Protein AF-A0A5J5GE60-F1 (afdb_monomer_lite)

Foldseek 3Di:
DEFECLDPVRVLVCCCVQQVHDSVLVVVLCVVQVVHDDPVVSCVVVVGDPVPTDDPPYHYHADFDDDAPPPCVCCVVPNWDWPLVCLVDPHPVVVVCVVQQWHADLVQCWITRNHDIDRLQADPDDDPDCVDPVVVSNVVSCRNPVDRDTVGDHDRPDDD

Sequence (160 aa):
MRFDLRTVDDAKKFLIDWLEVNNRILTEYILLNSDGIDVDDFCREHKIDLNEIEIHNLTYIASHVTTSSDELESIKTYGLMDLKLVLSLPTPLKKFLAEHGIEFDIVSKTMKLGTEVFDVSYKRENFIDRDSLEEKINSVAHKLFYDSQISSFFSMEGDK

Secondary structure (DSSP, 8-state):
-EEE-SSHHHHHHHHHHHTT--HHHHHHHHHHTTT---HHHHHHHHT--TTSS--TT-EEE-------SSTTHHHHHH-S-BHHHHHHTT-HHHHHHHHTTEEEETTTTEEEETTEEEE--------S-TTSHHHHHHHHHHHHHT---BS--PPP----

pLDDT: mean 83.42, std 13.84, range [34.47, 97.38]

Structure (mmCIF, N/CA/C/O backbone):
data_AF-A0A5J5GE60-F1
#
_entry.id   AF-A0A5J5GE60-F1
#
loop_
_atom_site.group_PDB
_atom_site.id
_atom_site.type_symbol
_atom_site.label_atom_id
_atom_site.label_alt_id
_atom_site.label_comp_id
_atom_site.label_asym_id
_atom_site.label_entity_id
_atom_site.label_seq_id
_atom_site.pdbx_PDB_ins_code
_atom_site.Cartn_x
_atom_site.Cartn_y
_atom_site.Cartn_z
_atom_site.occupancy
_atom_site.B_iso_or_equiv
_atom_site.auth_seq_id
_atom_site.auth_comp_id
_atom_site.auth_asym_id
_atom_site.auth_atom_id
_atom_site.pdbx_PDB_model_num
ATOM 1 N N . MET A 1 1 ? 15.287 -12.572 -14.217 1.00 72.00 1 MET A N 1
ATOM 2 C CA . MET A 1 1 ? 16.135 -11.370 -14.101 1.00 72.00 1 MET A CA 1
ATOM 3 C C . MET A 1 1 ? 16.243 -10.988 -12.636 1.00 72.00 1 MET A C 1
ATOM 5 O O . MET A 1 1 ? 15.231 -11.039 -11.945 1.00 72.00 1 MET A 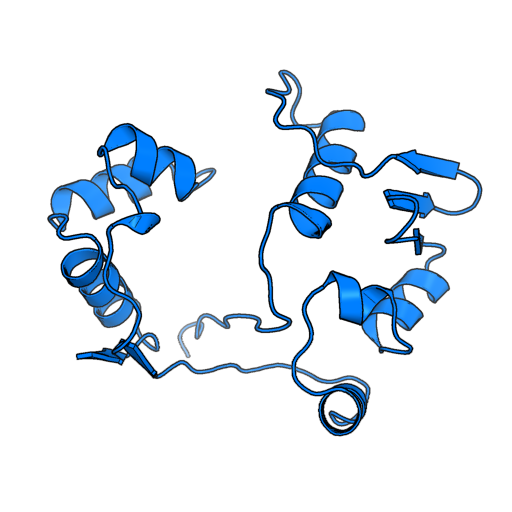O 1
ATOM 9 N N . ARG A 1 2 ? 17.460 -10.713 -12.145 1.00 79.75 2 ARG A N 1
ATOM 10 C CA . ARG A 1 2 ? 17.698 -10.377 -10.736 1.00 79.75 2 ARG A CA 1
ATOM 11 C C . ARG A 1 2 ? 17.923 -8.877 -10.596 1.00 79.75 2 ARG A C 1
ATOM 13 O O . ARG A 1 2 ? 18.845 -8.362 -11.217 1.00 79.75 2 ARG A O 1
ATOM 20 N N . PHE A 1 3 ? 17.124 -8.228 -9.765 1.00 80.69 3 PHE A N 1
ATOM 21 C CA . PHE A 1 3 ? 17.199 -6.796 -9.502 1.00 80.69 3 PHE A CA 1
ATOM 22 C C . PHE A 1 3 ? 17.472 -6.539 -8.028 1.00 80.69 3 PHE A C 1
ATOM 24 O O . PHE A 1 3 ? 16.936 -7.226 -7.163 1.00 80.69 3 PHE A O 1
ATOM 31 N N . ASP A 1 4 ? 18.329 -5.574 -7.737 1.00 81.50 4 ASP A N 1
ATOM 32 C CA . ASP A 1 4 ? 18.558 -5.097 -6.381 1.00 81.50 4 ASP A CA 1
ATOM 33 C C . ASP A 1 4 ? 17.802 -3.781 -6.225 1.00 81.50 4 ASP A C 1
ATOM 35 O O . ASP A 1 4 ? 17.971 -2.882 -7.031 1.00 81.50 4 ASP A O 1
ATOM 39 N N . LEU A 1 5 ? 16.909 -3.682 -5.251 1.00 84.75 5 LEU A N 1
ATOM 40 C CA . LEU A 1 5 ? 16.113 -2.476 -5.014 1.00 84.75 5 LEU A CA 1
ATOM 41 C C . LEU A 1 5 ? 16.582 -1.736 -3.758 1.00 84.75 5 LEU A C 1
ATOM 43 O O . LEU A 1 5 ? 15.887 -0.853 -3.266 1.00 84.75 5 LEU A O 1
ATOM 47 N N . ARG A 1 6 ? 17.734 -2.118 -3.193 1.00 81.44 6 ARG A N 1
ATOM 48 C CA . ARG A 1 6 ? 18.239 -1.547 -1.936 1.00 81.44 6 ARG A CA 1
ATOM 49 C C . ARG A 1 6 ? 18.883 -0.173 -2.110 1.00 81.44 6 ARG A C 1
ATOM 51 O O . ARG A 1 6 ? 19.051 0.520 -1.116 1.00 81.44 6 ARG A O 1
ATOM 58 N N . THR A 1 7 ? 19.233 0.225 -3.333 1.00 83.50 7 THR A N 1
ATOM 59 C CA . THR A 1 7 ? 19.779 1.555 -3.636 1.00 83.50 7 THR A CA 1
ATOM 60 C C . THR A 1 7 ? 18.888 2.289 -4.634 1.00 83.50 7 THR A C 1
ATOM 62 O O . THR A 1 7 ? 18.193 1.670 -5.442 1.00 83.50 7 THR A O 1
ATOM 65 N N . VAL A 1 8 ? 18.922 3.624 -4.602 1.00 82.19 8 VAL A N 1
ATOM 66 C CA . VAL A 1 8 ? 18.179 4.462 -5.559 1.00 82.19 8 VAL A CA 1
ATOM 67 C C . VAL A 1 8 ? 18.629 4.192 -6.997 1.00 82.19 8 VAL A C 1
ATOM 69 O O . VAL A 1 8 ? 17.793 4.140 -7.897 1.00 82.19 8 VAL A O 1
ATOM 72 N N . ASP A 1 9 ? 19.929 4.000 -7.224 1.00 86.62 9 ASP A N 1
ATOM 73 C CA . ASP A 1 9 ? 20.474 3.778 -8.565 1.00 86.62 9 ASP A CA 1
ATOM 74 C C . ASP A 1 9 ? 20.068 2.415 -9.130 1.00 86.62 9 ASP A C 1
ATOM 76 O O . ASP A 1 9 ? 19.652 2.332 -10.289 1.00 86.62 9 ASP A O 1
ATOM 80 N N . ASP A 1 10 ? 20.101 1.359 -8.313 1.00 86.75 10 ASP A N 1
ATOM 81 C CA . ASP A 1 10 ? 19.683 0.030 -8.759 1.00 86.75 10 ASP A CA 1
ATOM 82 C C . ASP A 1 10 ? 18.161 -0.044 -8.968 1.00 86.75 10 ASP A C 1
ATOM 84 O O . ASP A 1 10 ? 17.701 -0.651 -9.939 1.00 86.75 10 ASP A O 1
ATOM 88 N N . ALA A 1 11 ? 17.371 0.649 -8.137 1.00 86.06 11 ALA A N 1
ATOM 89 C CA . ALA A 1 11 ? 15.925 0.771 -8.326 1.00 86.06 11 ALA A CA 1
ATOM 90 C C . ALA A 1 11 ? 15.570 1.542 -9.611 1.00 86.06 11 ALA A C 1
ATOM 92 O O . ALA A 1 11 ? 14.691 1.125 -10.367 1.00 86.06 11 ALA A O 1
ATOM 93 N N . LYS A 1 12 ? 16.284 2.635 -9.913 1.00 87.75 12 LYS A N 1
ATOM 94 C CA . LYS A 1 12 ? 16.135 3.360 -11.186 1.00 87.75 12 LYS A CA 1
ATOM 95 C C . LYS A 1 12 ? 16.511 2.486 -12.373 1.00 87.75 12 LYS A C 1
ATOM 97 O O . LYS A 1 12 ? 15.782 2.458 -13.362 1.00 87.75 12 LYS A O 1
ATOM 102 N N . LYS A 1 13 ? 17.630 1.763 -12.275 1.00 88.12 13 LYS A N 1
ATOM 103 C CA . LYS A 1 13 ? 18.074 0.832 -13.314 1.00 88.12 13 LYS A CA 1
ATOM 104 C C . LYS A 1 13 ? 17.026 -0.251 -13.562 1.00 88.12 13 LYS A C 1
ATOM 106 O O . LYS A 1 13 ? 16.732 -0.541 -14.715 1.00 88.12 13 LYS A O 1
ATOM 111 N N . PHE A 1 14 ? 16.435 -0.797 -12.501 1.00 87.81 14 PHE A N 1
ATOM 112 C CA . PHE A 1 14 ? 15.320 -1.730 -12.612 1.00 87.81 14 PHE A CA 1
ATOM 113 C C . PHE A 1 14 ? 14.159 -1.134 -13.413 1.00 87.81 14 PHE A C 1
ATOM 115 O O . PHE A 1 14 ? 13.741 -1.759 -14.377 1.00 87.81 14 PHE A O 1
ATOM 122 N N . LEU A 1 15 ? 13.673 0.064 -13.071 1.00 87.94 15 LEU A N 1
ATOM 123 C CA . LEU A 1 15 ? 12.547 0.685 -13.783 1.00 87.94 15 LEU A CA 1
ATOM 124 C C . LEU A 1 15 ? 12.864 0.965 -15.258 1.00 87.94 15 LEU A C 1
ATOM 126 O O . LEU A 1 15 ? 12.025 0.718 -16.117 1.00 87.94 15 LEU A O 1
ATOM 130 N N . ILE A 1 16 ? 14.077 1.441 -15.552 1.00 89.62 16 ILE A N 1
ATOM 131 C CA . ILE A 1 16 ? 14.569 1.667 -16.921 1.00 89.62 16 ILE A CA 1
ATOM 132 C C . ILE A 1 16 ? 14.564 0.363 -17.722 1.00 89.62 16 ILE A C 1
ATOM 134 O O . ILE A 1 16 ? 14.013 0.316 -18.819 1.00 89.62 16 ILE A O 1
ATOM 138 N N . ASP A 1 17 ? 15.155 -0.693 -17.163 1.00 87.50 17 ASP A N 1
ATOM 139 C CA . ASP A 1 17 ? 15.281 -1.984 -17.839 1.00 87.50 17 ASP A CA 1
ATOM 140 C C . ASP A 1 17 ? 13.926 -2.689 -17.975 1.00 87.50 17 ASP A C 1
ATOM 142 O O . ASP A 1 17 ? 13.671 -3.352 -18.974 1.00 87.50 17 ASP A O 1
ATOM 146 N N . TRP A 1 18 ? 13.072 -2.580 -16.957 1.00 86.31 18 TRP A N 1
ATOM 147 C CA . TRP A 1 18 ? 11.817 -3.320 -16.865 1.00 86.31 18 TRP A CA 1
ATOM 148 C C . TRP A 1 18 ? 10.679 -2.672 -17.653 1.00 86.31 18 TRP A C 1
ATOM 150 O O . TRP A 1 18 ? 9.892 -3.384 -18.266 1.00 86.31 18 TRP A O 1
ATOM 160 N N . LEU A 1 19 ? 10.607 -1.338 -17.669 1.00 88.31 19 LEU A N 1
ATOM 161 C CA . LEU A 1 19 ? 9.614 -0.591 -18.451 1.00 88.31 19 LEU A CA 1
ATOM 162 C C . LEU A 1 19 ? 10.107 -0.260 -19.869 1.00 88.31 19 LEU A C 1
ATOM 164 O O . LEU A 1 19 ? 9.383 0.373 -20.631 1.00 88.31 19 LEU A O 1
ATOM 168 N N . GLU A 1 20 ? 11.349 -0.628 -20.198 1.00 88.81 20 GLU A N 1
ATOM 169 C CA . GLU A 1 20 ? 12.019 -0.315 -21.467 1.00 88.81 20 GLU A CA 1
ATOM 170 C C . GLU A 1 20 ? 12.030 1.193 -21.803 1.00 88.81 20 GLU A C 1
ATOM 172 O O . GLU A 1 20 ? 12.019 1.614 -22.963 1.00 88.81 20 GLU A O 1
ATOM 177 N N . VAL A 1 21 ? 12.089 2.038 -20.768 1.00 90.69 21 VAL A N 1
ATOM 178 C CA . VAL A 1 21 ? 12.152 3.501 -20.894 1.00 90.69 21 VAL A CA 1
ATOM 179 C C . VAL A 1 21 ? 13.578 4.002 -20.737 1.00 90.69 21 VAL A C 1
ATOM 181 O O . VAL A 1 21 ? 14.381 3.444 -19.998 1.00 90.69 21 VAL A O 1
ATOM 184 N N . ASN A 1 22 ? 13.920 5.117 -21.382 1.00 90.50 22 ASN A N 1
ATOM 185 C CA . ASN A 1 22 ? 15.225 5.733 -21.151 1.00 90.50 22 ASN A CA 1
ATOM 186 C C . ASN A 1 22 ? 15.251 6.551 -19.843 1.00 90.50 22 ASN A C 1
ATOM 188 O O . ASN A 1 22 ? 14.237 7.083 -19.390 1.00 90.50 22 ASN A O 1
ATOM 192 N N . ASN A 1 23 ? 16.450 6.717 -19.273 1.00 91.06 23 ASN A N 1
ATOM 193 C CA . ASN A 1 23 ? 16.665 7.468 -18.029 1.00 91.06 23 ASN A CA 1
ATOM 194 C C . ASN A 1 23 ? 16.145 8.918 -18.089 1.00 91.06 23 ASN A C 1
ATOM 196 O O . ASN A 1 23 ? 15.699 9.464 -17.081 1.00 91.06 23 ASN A O 1
ATOM 200 N N . ARG A 1 24 ? 16.194 9.552 -19.269 1.00 92.25 24 ARG A N 1
ATOM 201 C CA . ARG A 1 24 ? 15.737 10.935 -19.442 1.00 92.25 24 ARG A CA 1
ATOM 202 C C . ARG A 1 24 ? 14.236 11.046 -19.185 1.00 92.25 24 ARG A C 1
ATOM 204 O O . ARG A 1 24 ? 13.847 11.914 -18.420 1.00 92.25 24 ARG A O 1
ATOM 211 N N . ILE A 1 25 ? 13.435 10.144 -19.754 1.00 91.69 25 ILE A N 1
ATOM 212 C CA . ILE A 1 25 ? 11.980 10.087 -19.549 1.00 91.69 25 ILE A CA 1
ATOM 213 C C . ILE A 1 25 ? 11.654 9.930 -18.060 1.00 91.69 25 ILE A C 1
ATOM 215 O O . ILE A 1 25 ? 10.909 10.732 -17.507 1.00 91.69 25 ILE A O 1
ATOM 219 N N . LEU A 1 26 ? 12.271 8.946 -17.397 1.00 90.81 26 LEU A N 1
ATOM 220 C CA . LEU A 1 26 ? 12.031 8.690 -15.976 1.00 90.81 26 LEU A CA 1
ATOM 221 C C . LEU A 1 26 ? 12.427 9.893 -15.103 1.00 90.81 26 LEU A C 1
ATOM 223 O O . LEU A 1 26 ? 11.675 10.304 -14.223 1.00 90.81 26 LEU A O 1
ATOM 227 N N . THR A 1 27 ? 13.600 10.479 -15.354 1.00 90.31 27 THR A N 1
ATOM 228 C CA . THR A 1 27 ? 14.103 11.616 -14.570 1.00 90.31 27 THR A CA 1
ATOM 229 C C . THR A 1 27 ? 13.277 12.882 -14.800 1.00 90.31 27 THR A C 1
ATOM 231 O O . THR A 1 27 ? 12.955 13.568 -13.834 1.00 90.31 27 THR A O 1
ATOM 234 N N . GLU A 1 28 ? 12.914 13.194 -16.048 1.00 92.38 28 GLU A N 1
ATOM 235 C CA . GLU A 1 28 ? 12.061 14.345 -16.373 1.00 92.38 28 GLU A CA 1
ATOM 236 C C . GLU A 1 28 ? 10.697 14.217 -15.696 1.00 92.38 28 GLU A C 1
ATOM 238 O O . GLU A 1 28 ? 10.249 15.169 -15.061 1.00 92.38 28 GLU A O 1
ATOM 243 N N . TYR A 1 29 ? 10.081 13.034 -15.748 1.00 91.62 29 TYR A N 1
ATOM 244 C CA . TYR A 1 29 ? 8.793 12.809 -15.105 1.00 91.62 29 TYR A CA 1
ATOM 245 C C . TYR A 1 29 ? 8.857 13.004 -13.584 1.00 91.62 29 TYR A C 1
ATOM 247 O O . TYR A 1 29 ? 8.020 13.709 -13.024 1.00 91.62 29 TYR A O 1
ATOM 255 N N . ILE A 1 30 ? 9.872 12.444 -12.916 1.00 88.38 30 ILE A N 1
ATOM 256 C CA . ILE A 1 30 ? 10.066 12.607 -11.463 1.00 88.38 30 ILE A CA 1
ATOM 257 C C . ILE A 1 30 ? 10.241 14.085 -11.089 1.00 88.38 30 ILE A C 1
ATOM 259 O O . ILE A 1 30 ? 9.681 14.538 -10.094 1.00 88.38 30 ILE A O 1
ATOM 263 N N . LEU A 1 31 ? 11.016 14.841 -11.874 1.00 88.69 31 LEU A N 1
ATOM 264 C CA . LEU A 1 31 ? 11.274 16.258 -11.604 1.00 88.69 31 LEU A CA 1
ATOM 265 C C . LEU A 1 31 ? 10.038 17.134 -11.836 1.00 88.69 31 LEU A C 1
ATOM 267 O O . LEU A 1 31 ? 9.819 18.076 -11.079 1.00 88.69 31 LEU A O 1
ATOM 271 N N . LEU A 1 32 ? 9.247 16.844 -12.871 1.00 90.56 32 LEU A N 1
ATOM 272 C CA . LEU A 1 32 ? 8.047 17.615 -13.208 1.00 90.56 32 LEU A CA 1
ATOM 273 C C . LEU A 1 32 ? 6.863 17.313 -12.280 1.00 90.56 32 LEU A C 1
ATOM 275 O O . LEU A 1 32 ? 6.001 18.171 -12.109 1.00 90.56 32 LEU A O 1
ATOM 279 N N . ASN A 1 33 ? 6.839 16.128 -11.668 1.00 87.25 33 ASN A N 1
ATOM 280 C CA . ASN A 1 33 ? 5.750 15.659 -10.809 1.00 87.25 33 ASN A CA 1
ATOM 281 C C . ASN A 1 33 ? 6.203 15.477 -9.349 1.00 87.25 33 ASN A C 1
ATOM 283 O O . ASN A 1 33 ? 5.680 14.622 -8.636 1.00 87.25 33 ASN A O 1
ATOM 287 N N . SER A 1 34 ? 7.174 16.273 -8.883 1.00 80.69 34 SER A N 1
ATOM 288 C CA . SER A 1 34 ? 7.750 16.145 -7.533 1.00 80.69 34 SER A CA 1
ATOM 289 C C . SER A 1 34 ? 6.721 16.254 -6.404 1.00 80.69 34 SER A C 1
ATOM 291 O O . SER A 1 34 ? 6.925 15.692 -5.331 1.00 80.69 34 SER A O 1
ATOM 293 N N . ASP A 1 35 ? 5.613 16.954 -6.655 1.00 77.56 35 ASP A N 1
ATOM 294 C CA . ASP A 1 35 ? 4.537 17.189 -5.687 1.00 77.56 35 ASP A CA 1
ATOM 295 C C . ASP A 1 35 ? 3.499 16.050 -5.646 1.00 77.56 35 ASP A C 1
ATOM 297 O O . ASP A 1 35 ? 2.566 16.086 -4.842 1.00 77.56 35 ASP A O 1
ATOM 301 N N . GLY A 1 36 ? 3.637 15.042 -6.511 1.00 78.44 36 GLY A N 1
ATOM 302 C CA . GLY A 1 36 ? 2.728 13.904 -6.591 1.00 78.44 36 GLY A CA 1
ATOM 303 C C . GLY A 1 36 ? 3.065 12.996 -7.767 1.00 78.44 36 GLY A C 1
ATOM 304 O O . GLY A 1 36 ? 2.553 13.194 -8.864 1.00 78.44 36 GLY A O 1
ATOM 305 N N . ILE A 1 37 ? 3.921 12.001 -7.528 1.00 82.94 37 ILE A N 1
ATOM 306 C CA . ILE A 1 37 ? 4.274 10.982 -8.523 1.00 82.94 37 ILE A CA 1
ATOM 307 C C . ILE A 1 37 ? 3.178 9.918 -8.544 1.00 82.94 37 ILE A C 1
ATOM 309 O O . ILE A 1 37 ? 2.912 9.294 -7.516 1.00 82.94 37 ILE A O 1
ATOM 313 N N . ASP A 1 38 ? 2.608 9.673 -9.721 1.00 83.56 38 ASP A N 1
ATOM 314 C CA . ASP A 1 38 ? 1.624 8.620 -9.950 1.00 83.56 38 ASP A CA 1
ATOM 315 C C . ASP A 1 38 ? 2.079 7.691 -11.087 1.00 83.56 38 ASP A C 1
ATOM 317 O O . ASP A 1 38 ? 2.482 8.125 -12.168 1.00 83.56 38 ASP A O 1
ATOM 321 N N . VAL A 1 39 ? 2.069 6.382 -10.828 1.00 83.69 39 VAL A N 1
ATOM 322 C CA . VAL A 1 39 ? 2.570 5.385 -11.788 1.00 83.69 39 VAL A CA 1
ATOM 323 C C . VAL A 1 39 ? 1.610 5.211 -12.966 1.00 83.69 39 VAL A C 1
ATOM 325 O O . VAL A 1 39 ? 2.070 4.977 -14.085 1.00 83.69 39 VAL A O 1
ATOM 328 N N . ASP A 1 40 ? 0.301 5.348 -12.757 1.00 85.00 40 ASP A N 1
ATOM 329 C CA . ASP A 1 40 ? -0.680 5.202 -13.834 1.00 85.00 40 ASP A CA 1
ATOM 330 C C . ASP A 1 40 ? -0.613 6.384 -14.798 1.00 85.00 40 ASP A C 1
ATOM 332 O O . ASP A 1 40 ? -0.735 6.209 -16.013 1.00 85.00 40 ASP A O 1
ATOM 336 N N . ASP A 1 41 ? -0.392 7.585 -14.272 1.00 89.25 41 ASP A N 1
ATOM 337 C CA . ASP A 1 41 ? -0.173 8.787 -15.065 1.00 89.25 41 ASP A CA 1
ATOM 338 C C . ASP A 1 41 ? 1.117 8.675 -15.887 1.00 89.25 41 ASP A C 1
ATOM 340 O O . ASP A 1 41 ? 1.079 8.934 -17.093 1.00 89.25 41 ASP A O 1
ATOM 344 N N . PHE A 1 42 ? 2.213 8.193 -15.286 1.00 91.25 42 PHE A N 1
ATOM 345 C CA . PHE A 1 42 ? 3.453 7.878 -16.006 1.00 91.25 42 PHE A CA 1
ATOM 346 C C . PHE A 1 42 ? 3.212 6.876 -17.142 1.00 91.25 42 PHE A C 1
ATOM 348 O O . PHE A 1 42 ? 3.600 7.110 -18.292 1.00 91.25 42 PHE A O 1
ATOM 355 N N . CYS A 1 43 ? 2.531 5.765 -16.844 1.00 91.44 43 CYS A N 1
ATOM 356 C CA . CYS A 1 43 ? 2.244 4.731 -17.834 1.00 91.44 43 CYS A CA 1
ATOM 357 C C . CYS A 1 43 ? 1.357 5.264 -18.965 1.00 91.44 43 CYS A C 1
ATOM 359 O O . CYS A 1 43 ? 1.615 4.990 -20.138 1.00 91.44 43 CYS A O 1
ATOM 361 N N . ARG A 1 44 ? 0.352 6.086 -18.644 1.00 90.50 44 ARG A N 1
ATOM 362 C CA . ARG A 1 44 ? -0.542 6.708 -19.628 1.00 90.50 44 ARG A CA 1
ATOM 363 C C . ARG A 1 44 ? 0.193 7.695 -20.534 1.00 90.50 44 ARG A C 1
ATOM 365 O O . ARG A 1 44 ? -0.031 7.675 -21.744 1.00 90.50 44 ARG A O 1
ATOM 372 N N . GLU A 1 45 ? 1.057 8.541 -19.976 1.00 91.81 45 GLU A N 1
ATOM 373 C CA . GLU A 1 45 ? 1.836 9.531 -20.733 1.00 91.81 45 GLU A CA 1
ATOM 374 C C . GLU A 1 45 ? 2.806 8.862 -21.715 1.00 91.81 45 GLU A C 1
ATOM 376 O O . GLU A 1 45 ? 2.926 9.281 -22.872 1.00 91.81 45 GLU A O 1
ATOM 381 N N . HIS A 1 46 ? 3.445 7.775 -21.282 1.00 91.00 46 HIS A N 1
ATOM 382 C CA . HIS A 1 46 ? 4.458 7.073 -22.069 1.00 91.00 46 HIS A CA 1
ATOM 383 C C . HIS A 1 46 ? 3.940 5.828 -22.798 1.00 91.00 46 HIS A C 1
ATOM 385 O O . HIS A 1 46 ? 4.723 5.151 -23.461 1.00 91.00 46 HIS A O 1
ATOM 391 N N . LYS A 1 47 ? 2.622 5.579 -22.760 1.00 91.75 47 LYS A N 1
ATOM 392 C CA . LYS A 1 47 ? 1.939 4.453 -23.426 1.00 91.75 47 LYS A CA 1
ATOM 393 C C . LYS A 1 47 ? 2.508 3.087 -23.031 1.00 91.75 47 LYS A C 1
ATOM 395 O O . LYS A 1 47 ? 2.702 2.221 -23.879 1.00 91.75 47 LYS A O 1
ATOM 400 N N . ILE A 1 48 ? 2.778 2.925 -21.744 1.00 91.38 48 ILE A N 1
ATOM 401 C CA . ILE A 1 48 ? 3.244 1.679 -21.144 1.00 91.38 48 ILE A CA 1
ATOM 402 C C . ILE A 1 48 ? 2.011 0.883 -20.712 1.00 91.38 48 ILE A C 1
ATOM 404 O O . ILE A 1 48 ? 1.203 1.384 -19.930 1.00 91.38 48 ILE A O 1
ATOM 408 N N . ASP A 1 49 ? 1.872 -0.348 -21.200 1.00 89.69 49 ASP A N 1
ATOM 409 C CA . ASP A 1 49 ? 0.865 -1.291 -20.707 1.00 89.69 49 ASP A CA 1
ATOM 410 C C . ASP A 1 49 ? 1.531 -2.315 -19.788 1.00 89.69 49 ASP A C 1
ATOM 412 O O . ASP A 1 49 ? 2.219 -3.228 -20.241 1.00 89.69 49 ASP A O 1
ATOM 416 N N . LEU A 1 50 ? 1.315 -2.174 -18.478 1.00 85.50 50 LEU A N 1
ATOM 417 C CA . LEU A 1 50 ? 1.884 -3.075 -17.475 1.00 85.50 50 LEU A CA 1
ATOM 418 C C . LEU A 1 50 ? 1.409 -4.531 -17.633 1.00 85.50 50 LEU A C 1
ATOM 420 O O . LEU A 1 50 ? 2.079 -5.431 -17.130 1.00 85.50 50 LEU A O 1
ATOM 424 N N . ASN A 1 51 ? 0.293 -4.786 -18.329 1.00 84.75 51 ASN A N 1
ATOM 425 C CA . ASN A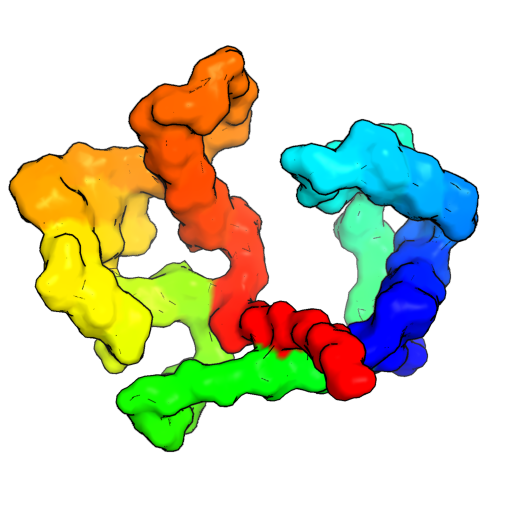 1 51 ? -0.191 -6.148 -18.585 1.00 84.75 51 ASN A CA 1
ATOM 426 C C . ASN A 1 51 ? 0.617 -6.870 -19.670 1.00 84.75 51 ASN A C 1
ATOM 428 O O . ASN A 1 51 ? 0.585 -8.099 -19.736 1.00 84.75 51 ASN A O 1
ATOM 432 N N . GLU A 1 52 ? 1.319 -6.122 -20.523 1.00 86.00 52 GLU A N 1
ATOM 433 C CA . GLU A 1 52 ? 2.173 -6.672 -21.579 1.00 86.00 52 GLU A CA 1
ATOM 434 C C . GLU A 1 52 ? 3.611 -6.918 -21.094 1.00 86.00 52 GLU A C 1
ATOM 436 O O . GLU A 1 52 ? 4.400 -7.564 -21.786 1.00 86.00 52 GLU A O 1
ATOM 441 N N . ILE A 1 53 ? 3.956 -6.440 -19.893 1.00 83.75 53 ILE A N 1
ATOM 442 C CA . ILE A 1 53 ? 5.297 -6.577 -19.324 1.00 83.75 53 ILE A CA 1
ATOM 443 C C . ILE A 1 53 ? 5.467 -7.948 -18.664 1.00 83.75 53 ILE A C 1
ATOM 445 O O . ILE A 1 53 ? 4.655 -8.397 -17.855 1.00 83.75 53 ILE A O 1
ATOM 449 N N . GLU A 1 54 ? 6.581 -8.612 -18.971 1.00 79.94 54 GLU A N 1
ATOM 450 C CA . GLU A 1 54 ? 6.891 -9.936 -18.439 1.00 79.94 54 GLU A CA 1
ATOM 451 C C . GLU A 1 54 ? 7.242 -9.893 -16.940 1.00 79.94 54 GLU A C 1
ATOM 453 O O . GLU A 1 54 ? 8.200 -9.235 -16.516 1.00 79.94 54 GLU A O 1
ATOM 458 N N . ILE A 1 55 ? 6.500 -10.664 -16.136 1.00 79.38 55 ILE A N 1
ATOM 459 C CA . ILE A 1 55 ? 6.670 -10.732 -14.674 1.00 79.38 55 ILE A CA 1
ATOM 460 C C . ILE A 1 55 ? 7.071 -12.113 -14.141 1.00 79.38 55 ILE A C 1
ATOM 462 O O . ILE A 1 55 ? 7.559 -12.206 -13.012 1.00 79.38 55 ILE A O 1
ATOM 466 N N . HIS A 1 56 ? 6.931 -13.196 -14.918 1.00 73.38 56 HIS A N 1
ATOM 467 C CA . HIS A 1 56 ? 7.015 -14.568 -14.389 1.00 73.38 56 HIS A CA 1
ATOM 468 C C . HIS A 1 56 ? 8.439 -15.019 -14.036 1.00 73.38 56 HIS A C 1
ATOM 470 O O . HIS A 1 56 ? 8.625 -16.106 -13.496 1.00 73.38 56 HIS A O 1
ATOM 476 N N . ASN A 1 57 ? 9.453 -14.188 -14.294 1.00 74.19 57 ASN A N 1
ATOM 477 C CA . ASN A 1 57 ? 10.857 -14.488 -14.005 1.00 74.19 57 ASN A CA 1
ATOM 478 C C . ASN A 1 57 ? 11.586 -13.341 -13.291 1.00 74.19 57 ASN A C 1
ATOM 480 O O . ASN A 1 57 ? 12.808 -13.199 -13.422 1.00 74.19 57 ASN A O 1
ATOM 484 N N . LEU A 1 58 ? 10.865 -12.502 -12.549 1.00 79.62 58 LEU A N 1
ATOM 485 C CA . LEU A 1 58 ? 11.461 -11.440 -11.742 1.00 79.62 58 LEU A CA 1
ATOM 486 C C . LEU A 1 58 ? 11.917 -11.980 -10.385 1.00 79.62 58 LEU A C 1
ATOM 488 O O . LEU A 1 58 ? 11.174 -12.627 -9.655 1.00 79.62 58 LEU A O 1
ATOM 492 N N . THR A 1 59 ? 13.165 -11.696 -10.027 1.00 79.62 59 THR A N 1
ATOM 493 C CA . THR A 1 59 ? 13.683 -11.891 -8.672 1.00 79.62 59 THR A CA 1
ATOM 494 C C . THR A 1 59 ? 14.220 -10.557 -8.201 1.00 79.62 59 THR A C 1
ATOM 496 O O . THR A 1 59 ? 15.187 -10.059 -8.766 1.00 79.62 59 THR A O 1
ATOM 499 N N . TYR A 1 60 ? 13.629 -9.976 -7.168 1.00 78.25 60 TYR A N 1
ATOM 500 C CA . TYR A 1 60 ? 14.139 -8.747 -6.574 1.00 78.25 60 TYR A CA 1
ATOM 501 C C . TYR A 1 60 ? 14.734 -9.019 -5.193 1.00 78.25 60 TYR A C 1
ATOM 503 O O . TYR A 1 60 ? 14.285 -9.896 -4.455 1.00 78.25 60 TYR A O 1
ATOM 511 N N . ILE A 1 61 ? 15.778 -8.269 -4.856 1.00 76.12 61 ILE A N 1
ATOM 512 C CA . ILE A 1 61 ? 16.307 -8.147 -3.504 1.00 76.12 61 ILE A CA 1
ATOM 513 C C . ILE A 1 61 ? 15.797 -6.818 -2.974 1.00 76.12 61 ILE A C 1
ATOM 515 O O . ILE A 1 61 ? 16.070 -5.775 -3.559 1.00 76.12 61 ILE A O 1
ATOM 519 N N . ALA A 1 62 ? 15.081 -6.849 -1.864 1.00 75.25 62 ALA A N 1
ATOM 520 C CA . ALA A 1 62 ? 14.663 -5.647 -1.168 1.00 75.25 62 ALA A CA 1
ATOM 521 C C . ALA A 1 62 ? 14.917 -5.826 0.327 1.00 75.25 62 ALA A C 1
ATOM 523 O O . ALA A 1 62 ? 14.862 -6.943 0.846 1.00 75.25 62 ALA A O 1
ATOM 524 N N . SER A 1 63 ? 15.189 -4.719 1.008 1.00 66.88 63 SER A N 1
ATOM 525 C CA . SER A 1 63 ? 15.213 -4.675 2.466 1.00 66.88 63 SER A CA 1
ATOM 526 C C . SER A 1 63 ? 13.863 -4.159 2.950 1.00 66.88 63 SER A C 1
ATOM 528 O O . SER A 1 63 ? 13.432 -3.083 2.546 1.00 66.88 63 SER A O 1
ATOM 530 N N . HIS A 1 64 ? 13.204 -4.919 3.823 1.00 64.75 64 HIS A N 1
ATOM 531 C CA . HIS A 1 64 ? 12.035 -4.458 4.566 1.00 64.75 64 HIS A CA 1
ATOM 532 C C . HIS A 1 64 ? 12.420 -4.402 6.040 1.00 64.75 64 HIS A C 1
ATOM 534 O O . HIS A 1 64 ? 12.613 -5.437 6.678 1.00 64.75 64 HIS A O 1
ATOM 540 N N . VAL A 1 65 ? 12.566 -3.189 6.564 1.00 63.34 65 VAL A N 1
ATOM 541 C CA . VAL A 1 65 ? 12.762 -2.956 7.993 1.00 63.34 65 VAL A CA 1
ATOM 542 C C . VAL A 1 65 ? 11.450 -2.428 8.544 1.00 63.34 65 VAL A C 1
ATOM 544 O O . VAL A 1 65 ? 10.941 -1.416 8.073 1.00 63.34 65 VAL A O 1
ATOM 547 N N . THR A 1 66 ? 10.898 -3.125 9.531 1.00 64.31 66 THR A N 1
ATOM 548 C CA . THR A 1 66 ? 9.658 -2.721 10.193 1.00 64.31 66 THR A CA 1
ATOM 549 C C . THR A 1 66 ? 9.780 -2.870 11.700 1.00 64.31 66 THR A C 1
ATOM 551 O O . THR A 1 66 ? 10.580 -3.664 12.204 1.00 64.31 66 THR A O 1
ATOM 554 N N . THR A 1 67 ? 8.989 -2.089 12.422 1.00 63.69 67 THR A N 1
ATOM 555 C CA . THR A 1 67 ? 8.818 -2.191 13.867 1.00 63.69 67 THR A CA 1
ATOM 556 C C . THR A 1 67 ? 7.486 -2.885 14.149 1.00 63.69 67 THR A C 1
ATOM 558 O O . THR A 1 67 ? 6.427 -2.419 13.741 1.00 63.69 67 THR A O 1
ATOM 561 N N . SER A 1 68 ? 7.531 -4.024 14.844 1.00 73.06 68 SER A N 1
ATOM 562 C CA . SER A 1 68 ? 6.328 -4.745 15.281 1.00 73.06 68 SER A CA 1
ATOM 563 C C . SER A 1 68 ? 6.004 -4.377 16.719 1.00 73.06 68 SER A C 1
ATOM 565 O O . SER A 1 68 ? 6.890 -4.397 17.572 1.00 73.06 68 SER A O 1
ATOM 567 N N . SER A 1 69 ? 4.734 -4.113 17.008 1.00 82.75 69 SER A N 1
ATOM 568 C CA . SER A 1 69 ? 4.235 -3.918 18.376 1.00 82.75 69 SER A CA 1
ATOM 569 C C . SER A 1 69 ? 3.725 -5.209 19.032 1.00 82.75 69 SER A C 1
ATOM 571 O O . SER A 1 69 ? 3.301 -5.184 20.183 1.00 82.75 69 SER A O 1
ATOM 573 N N . ASP A 1 70 ? 3.775 -6.336 18.31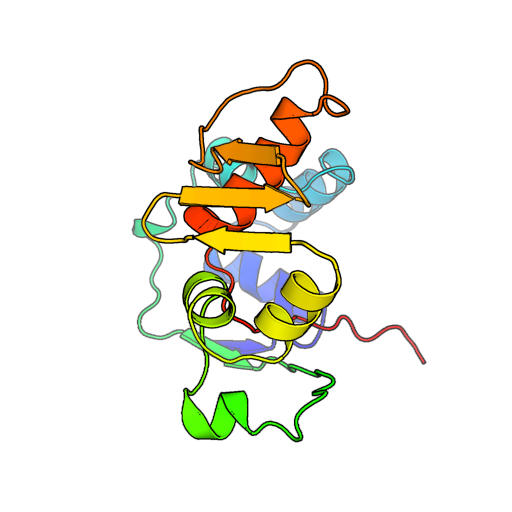7 1.00 86.69 70 ASP A N 1
ATOM 574 C CA . ASP A 1 70 ? 3.269 -7.653 18.727 1.00 86.69 70 ASP A CA 1
ATOM 575 C C . ASP A 1 70 ? 4.292 -8.786 18.540 1.00 86.69 70 ASP A C 1
ATOM 577 O O . ASP A 1 70 ? 3.908 -9.938 18.362 1.00 86.69 70 ASP A O 1
ATOM 581 N N . GLU A 1 71 ? 5.590 -8.469 18.506 1.00 87.00 71 GLU A N 1
ATOM 582 C CA . GLU A 1 71 ? 6.662 -9.470 18.350 1.00 87.00 71 GLU A CA 1
ATOM 583 C C . GLU A 1 71 ? 6.482 -10.391 17.117 1.00 87.00 71 GLU A C 1
ATOM 585 O O . GLU A 1 71 ? 6.852 -11.576 17.116 1.00 87.00 71 GLU A O 1
ATOM 590 N N . LEU A 1 72 ? 5.926 -9.818 16.041 1.00 84.06 72 LEU A N 1
ATOM 591 C CA . LEU A 1 72 ? 5.618 -10.467 14.762 1.00 84.06 72 LEU A CA 1
ATOM 592 C C . LEU A 1 72 ? 4.541 -11.562 14.854 1.00 84.06 72 LEU A C 1
ATOM 594 O O . LEU A 1 72 ? 4.431 -12.383 13.942 1.00 84.06 72 LEU A O 1
ATOM 598 N N . GLU A 1 73 ? 3.753 -11.612 15.927 1.00 88.69 73 GLU A N 1
ATOM 599 C CA . GLU A 1 73 ? 2.776 -12.684 16.144 1.00 88.69 73 GLU A CA 1
ATOM 600 C C . GLU A 1 73 ? 1.677 -12.709 15.076 1.00 88.69 73 GLU A C 1
ATOM 602 O O . GLU A 1 73 ? 1.320 -13.776 14.571 1.00 88.69 73 GLU A O 1
ATOM 607 N N . SER A 1 74 ? 1.192 -11.541 14.647 1.00 86.69 74 SER A N 1
ATOM 608 C CA . SER A 1 74 ? 0.247 -11.443 13.529 1.00 86.69 74 SER A CA 1
ATOM 609 C C . SER A 1 74 ? 0.819 -11.998 12.221 1.00 86.69 74 SER A C 1
ATOM 611 O O . SER A 1 74 ? 0.120 -12.723 11.516 1.00 86.69 74 SER A O 1
ATOM 613 N N . ILE A 1 75 ? 2.094 -11.739 11.922 1.00 84.94 75 ILE A N 1
ATOM 614 C CA . ILE A 1 75 ? 2.763 -12.271 10.724 1.00 84.94 75 ILE A CA 1
ATOM 615 C C . ILE A 1 75 ? 2.965 -13.785 10.842 1.00 84.94 75 ILE A C 1
ATOM 617 O O . ILE A 1 75 ? 2.725 -14.508 9.880 1.00 84.94 75 ILE A O 1
ATOM 621 N N . LYS A 1 76 ? 3.373 -14.293 12.011 1.00 85.38 76 LYS A N 1
ATOM 622 C CA . LYS A 1 76 ? 3.517 -15.743 12.242 1.00 85.38 76 LYS A CA 1
ATOM 623 C C . LYS A 1 76 ? 2.185 -16.479 12.094 1.00 85.38 76 LYS A C 1
ATOM 625 O O . LYS A 1 76 ? 2.160 -17.593 11.580 1.00 85.38 76 LYS A O 1
ATOM 630 N N . THR A 1 77 ? 1.096 -15.855 12.539 1.00 91.50 77 THR A N 1
ATOM 631 C CA . THR A 1 77 ? -0.243 -16.455 12.539 1.00 91.50 77 THR A CA 1
ATOM 632 C C . THR A 1 77 ? -0.903 -16.401 11.163 1.00 91.50 77 THR A C 1
ATOM 634 O O . THR A 1 77 ? -1.477 -17.392 10.719 1.00 91.50 77 THR A O 1
ATOM 637 N N . TYR A 1 78 ? -0.847 -15.248 10.491 1.00 88.31 78 TYR A N 1
ATOM 638 C CA . TYR A 1 78 ? -1.630 -14.982 9.278 1.00 88.31 78 TYR A CA 1
ATOM 639 C C . TYR A 1 78 ? -0.783 -14.866 8.004 1.00 88.31 78 TYR A C 1
ATOM 641 O O . TYR A 1 78 ? -1.333 -14.808 6.907 1.00 88.31 78 TYR A O 1
ATOM 649 N N . GLY A 1 79 ? 0.544 -14.847 8.128 1.00 84.31 79 GLY A N 1
ATOM 650 C CA . GLY A 1 79 ? 1.456 -14.566 7.025 1.00 84.31 79 GLY A CA 1
ATOM 651 C C . GLY A 1 79 ? 1.490 -13.084 6.647 1.00 84.31 79 GLY A C 1
ATOM 652 O O . GLY A 1 79 ? 1.069 -12.204 7.401 1.00 84.31 79 GLY A O 1
ATOM 653 N N . LEU A 1 80 ? 2.019 -12.804 5.454 1.00 82.88 80 LEU A N 1
ATOM 654 C CA . LEU A 1 80 ? 1.942 -11.473 4.860 1.00 82.88 80 LEU A CA 1
ATOM 655 C C . LEU A 1 80 ? 0.509 -11.206 4.400 1.00 82.88 80 LEU A C 1
ATOM 657 O O . LEU A 1 80 ? -0.089 -12.012 3.692 1.00 82.88 80 LEU A O 1
ATOM 661 N N . MET A 1 81 ? -0.018 -10.056 4.801 1.00 84.56 81 MET A N 1
ATOM 662 C CA . MET A 1 81 ? -1.395 -9.647 4.557 1.00 84.56 81 MET A CA 1
ATOM 663 C C . MET A 1 81 ? -1.421 -8.335 3.779 1.00 84.56 81 MET A C 1
ATOM 665 O O . MET A 1 81 ? -0.557 -7.477 3.977 1.00 84.56 81 MET A O 1
ATOM 669 N N . ASP A 1 82 ? -2.429 -8.159 2.931 1.00 86.06 82 ASP A N 1
ATOM 670 C CA . ASP A 1 82 ? -2.780 -6.841 2.406 1.00 86.06 82 ASP A CA 1
ATOM 671 C C . ASP A 1 82 ? -3.492 -5.996 3.478 1.00 86.06 82 ASP A C 1
ATOM 673 O O . ASP A 1 82 ? -3.889 -6.495 4.538 1.00 86.06 82 ASP A O 1
ATOM 677 N N . LEU A 1 83 ? -3.657 -4.696 3.220 1.00 88.94 83 LEU A N 1
ATOM 678 C CA . LEU A 1 83 ? -4.300 -3.791 4.178 1.00 88.94 83 LEU A CA 1
ATOM 679 C C . LEU A 1 83 ? -5.734 -4.228 4.542 1.00 88.94 83 LEU A C 1
ATOM 681 O O . LEU A 1 83 ? -6.151 -4.093 5.693 1.00 88.94 83 LEU A O 1
ATOM 685 N N . LYS A 1 84 ? -6.480 -4.808 3.596 1.00 90.88 84 LYS A N 1
ATOM 686 C CA . LYS A 1 84 ? -7.851 -5.295 3.824 1.00 90.88 84 LYS A CA 1
ATOM 687 C C . LYS A 1 84 ? -7.878 -6.429 4.845 1.00 90.88 84 LYS A C 1
ATOM 689 O O . LYS A 1 84 ? -8.687 -6.398 5.774 1.00 90.88 84 LYS A O 1
ATOM 694 N N . LEU A 1 85 ? -6.987 -7.410 4.711 1.00 91.06 85 LEU A N 1
ATOM 695 C CA . LEU A 1 85 ? -6.830 -8.498 5.674 1.00 91.06 85 LEU A CA 1
ATOM 696 C C . LEU A 1 85 ? -6.351 -7.975 7.026 1.00 91.06 85 LEU A C 1
ATOM 698 O O . LEU A 1 85 ? -6.906 -8.370 8.053 1.00 91.06 85 LEU A O 1
ATOM 702 N N . VAL A 1 86 ? -5.406 -7.030 7.035 1.00 90.56 86 VAL A N 1
ATOM 703 C CA . VAL A 1 86 ? -4.924 -6.396 8.271 1.00 90.56 86 VAL A CA 1
ATOM 704 C C . VAL A 1 86 ? -6.066 -5.740 9.046 1.00 90.56 86 VAL A C 1
ATOM 706 O O . VAL A 1 86 ? -6.159 -5.921 10.259 1.00 90.56 86 VAL A O 1
ATOM 709 N N . LEU A 1 87 ? -6.969 -5.030 8.370 1.00 92.81 87 LEU A N 1
ATOM 710 C CA . LEU A 1 87 ? -8.118 -4.370 9.003 1.00 92.81 87 LEU A CA 1
ATOM 711 C C . LEU A 1 87 ? -9.282 -5.328 9.311 1.00 92.81 87 LEU A C 1
ATOM 713 O O . LEU A 1 87 ? -10.144 -5.032 10.145 1.00 92.81 87 LEU A O 1
ATOM 717 N N . SER A 1 88 ? -9.304 -6.507 8.691 1.00 93.62 88 SER A N 1
ATOM 718 C CA . SER A 1 88 ? -10.330 -7.529 8.930 1.00 93.62 88 SER A CA 1
ATOM 719 C C . SER A 1 88 ? -9.977 -8.444 10.106 1.00 93.62 88 SER A C 1
ATOM 721 O O . SER A 1 88 ? -10.855 -8.783 10.903 1.00 93.62 88 SER A O 1
ATOM 723 N N . LEU A 1 89 ? -8.700 -8.787 10.272 1.00 93.25 89 LEU A N 1
ATOM 724 C CA . LEU A 1 89 ? -8.215 -9.736 11.277 1.00 93.25 89 LEU A CA 1
ATOM 725 C C . LEU A 1 89 ? -7.777 -9.049 12.585 1.00 93.25 89 LEU A C 1
ATOM 727 O O . LEU A 1 89 ? -7.569 -7.837 12.597 1.00 93.25 89 LEU A O 1
ATOM 731 N N . PRO A 1 90 ? -7.622 -9.789 13.703 1.00 92.44 90 PRO A N 1
ATOM 732 C CA . PRO A 1 90 ? -7.146 -9.259 14.990 1.00 92.44 90 PRO A CA 1
ATOM 733 C C . PRO A 1 90 ? -5.672 -8.795 14.992 1.00 92.44 90 PRO A C 1
ATOM 735 O O . PRO A 1 90 ? -4.854 -9.297 15.763 1.00 92.44 90 PRO A O 1
ATOM 738 N N . THR A 1 91 ? -5.319 -7.832 14.145 1.00 90.94 91 THR A N 1
ATOM 739 C CA . THR A 1 91 ? -3.962 -7.290 14.009 1.00 90.94 91 THR A CA 1
ATOM 740 C C . THR A 1 91 ? -3.722 -6.086 14.927 1.00 90.94 91 THR A C 1
ATOM 742 O O . THR A 1 91 ? -4.682 -5.457 15.389 1.00 90.94 91 THR A O 1
ATOM 745 N N . PRO A 1 92 ? -2.453 -5.716 15.185 1.00 90.62 92 PRO A N 1
ATOM 746 C CA . PRO A 1 92 ? -2.133 -4.518 15.956 1.00 90.62 92 PRO A CA 1
ATOM 747 C C . PRO A 1 92 ? -2.699 -3.232 15.349 1.00 90.62 92 PRO A C 1
ATOM 749 O O . PRO A 1 92 ? -3.230 -2.409 16.086 1.00 90.62 92 PRO A O 1
ATOM 752 N N . LEU A 1 93 ? -2.662 -3.080 14.018 1.00 90.38 93 LEU A N 1
ATOM 753 C CA . LEU A 1 93 ? -3.201 -1.891 13.350 1.00 90.38 93 LEU A CA 1
ATOM 754 C C . LEU A 1 93 ? -4.715 -1.763 13.558 1.00 90.38 93 LEU A C 1
ATOM 756 O O . LEU A 1 93 ? -5.193 -0.685 13.902 1.00 90.38 93 LEU A O 1
ATOM 760 N N . LYS A 1 94 ? -5.469 -2.863 13.412 1.00 92.75 94 LYS A N 1
ATOM 761 C CA . LYS A 1 94 ? -6.918 -2.858 13.665 1.00 92.75 94 LYS A CA 1
ATOM 762 C C . LYS A 1 94 ? -7.233 -2.439 15.101 1.00 92.75 94 LYS A C 1
ATOM 764 O O . LYS A 1 94 ? -8.128 -1.628 15.316 1.00 92.75 94 LYS A O 1
ATOM 769 N N . LYS A 1 95 ? -6.499 -2.989 16.075 1.00 93.25 95 LYS A N 1
ATOM 770 C CA . LYS A 1 95 ? -6.671 -2.657 17.498 1.00 93.25 95 LYS A CA 1
ATOM 771 C C . LYS A 1 95 ? -6.361 -1.186 17.767 1.00 93.25 95 LYS A C 1
ATOM 773 O O . LYS A 1 95 ? -7.189 -0.501 18.350 1.00 93.25 95 LYS A O 1
ATOM 778 N N . PHE A 1 96 ? -5.225 -0.702 17.267 1.00 93.69 96 PHE A N 1
ATOM 779 C CA . PHE A 1 96 ? -4.810 0.692 17.406 1.00 93.69 96 PHE A CA 1
ATOM 780 C C . PHE A 1 96 ? -5.863 1.665 16.858 1.00 93.69 96 PHE A C 1
ATOM 782 O O . PHE A 1 96 ? -6.211 2.637 17.522 1.00 93.69 96 PHE A O 1
ATOM 789 N N . LEU A 1 97 ? -6.409 1.396 15.670 1.00 94.50 97 LEU A N 1
ATOM 790 C CA . LEU A 1 97 ? -7.454 2.232 15.075 1.00 94.50 97 LEU A CA 1
ATOM 791 C C . LEU A 1 97 ? -8.739 2.213 15.913 1.00 94.50 97 LEU A C 1
ATOM 793 O O . LEU A 1 97 ? -9.287 3.275 16.210 1.00 94.50 97 LEU A O 1
ATOM 797 N N . ALA A 1 98 ? -9.168 1.032 16.367 1.00 95.12 98 ALA A N 1
ATOM 798 C CA . ALA A 1 98 ? -10.360 0.889 17.200 1.00 95.12 98 ALA A CA 1
ATOM 799 C C . ALA A 1 98 ? -10.227 1.635 18.542 1.00 95.12 98 ALA A C 1
ATOM 801 O O . ALA A 1 98 ? -11.176 2.282 18.981 1.00 95.12 98 ALA A O 1
ATOM 802 N N . GLU A 1 99 ? -9.042 1.618 19.162 1.00 95.50 99 GLU A N 1
ATOM 803 C CA . GLU A 1 99 ? -8.736 2.390 20.380 1.00 95.50 99 GLU A CA 1
ATOM 804 C C . GLU A 1 99 ? -8.873 3.908 20.176 1.00 95.50 99 GLU A C 1
ATOM 806 O O . GLU A 1 99 ? -9.172 4.633 21.125 1.00 95.50 99 GLU A O 1
ATOM 811 N N . HIS A 1 100 ? -8.726 4.385 18.938 1.00 95.69 100 HIS A N 1
ATOM 812 C CA . HIS A 1 100 ? -8.915 5.786 18.550 1.00 95.69 100 HIS A CA 1
ATOM 813 C C . HIS A 1 100 ? -10.302 6.056 17.937 1.00 95.69 100 HIS A C 1
ATOM 815 O O . HIS A 1 100 ? -10.528 7.112 17.347 1.00 95.69 100 HIS A O 1
ATOM 821 N N . GLY A 1 101 ? -11.247 5.120 18.081 1.00 96.38 101 GLY A N 1
ATOM 822 C CA . GLY A 1 101 ? -12.618 5.262 17.590 1.00 96.38 101 GLY A CA 1
ATOM 823 C C . GLY A 1 101 ? -12.759 5.138 16.073 1.00 96.38 101 GLY A C 1
ATOM 824 O O . GLY A 1 101 ? -13.760 5.609 15.532 1.00 96.38 101 GLY A O 1
ATOM 825 N N . ILE A 1 102 ? -11.774 4.533 15.400 1.00 97.38 102 ILE A N 1
ATOM 826 C CA . ILE A 1 102 ? -11.771 4.285 13.957 1.00 97.38 102 ILE A CA 1
ATOM 827 C C . ILE A 1 102 ? -12.022 2.801 13.701 1.00 97.38 102 ILE A C 1
ATOM 829 O O . ILE A 1 102 ? -11.244 1.941 14.111 1.00 97.38 102 ILE A O 1
ATOM 833 N N . GLU A 1 103 ? -13.088 2.488 12.975 1.00 97.00 103 GLU A N 1
ATOM 834 C CA . GLU A 1 103 ? -13.447 1.112 12.627 1.00 97.00 103 GLU A CA 1
ATOM 835 C C . GLU A 1 103 ? -13.684 1.003 11.120 1.00 97.00 103 GLU A C 1
ATOM 837 O O . GLU A 1 103 ? -14.352 1.847 10.528 1.00 97.00 103 GLU A O 1
ATOM 842 N N . PHE A 1 104 ? -13.159 -0.052 10.498 1.00 96.56 104 PHE A N 1
ATOM 843 C CA . PHE A 1 104 ? -13.381 -0.345 9.084 1.00 96.56 104 PHE A CA 1
ATOM 844 C C . PHE A 1 104 ? -14.213 -1.615 8.932 1.00 96.56 104 PHE A C 1
ATOM 846 O O . PHE A 1 104 ? -13.871 -2.660 9.490 1.00 96.56 104 PHE A O 1
ATOM 853 N N . ASP A 1 105 ? -15.260 -1.531 8.119 1.00 96.06 105 ASP A N 1
ATOM 854 C CA . ASP A 1 105 ? -15.957 -2.684 7.563 1.00 96.06 105 ASP A CA 1
ATOM 855 C C . ASP A 1 105 ? -15.617 -2.769 6.073 1.00 96.06 105 ASP A C 1
ATOM 857 O O . ASP A 1 105 ? -16.097 -2.005 5.234 1.00 96.06 105 ASP A O 1
ATOM 861 N N . ILE A 1 106 ? -14.716 -3.699 5.761 1.00 94.81 106 ILE A N 1
ATOM 862 C CA . ILE A 1 106 ? -14.198 -3.904 4.408 1.00 94.81 106 ILE A CA 1
ATOM 863 C C . ILE A 1 106 ? -15.274 -4.479 3.477 1.00 94.81 106 ILE A C 1
ATOM 865 O O . ILE A 1 106 ? -15.235 -4.223 2.273 1.00 94.81 106 ILE A O 1
ATOM 869 N N . VAL A 1 107 ? -16.240 -5.233 4.014 1.00 94.38 107 VAL A N 1
ATOM 870 C CA . VAL A 1 107 ? -17.292 -5.883 3.221 1.00 94.38 107 VAL A CA 1
ATOM 871 C C . VAL A 1 107 ? -18.331 -4.857 2.787 1.00 94.38 107 VAL A C 1
ATOM 873 O O . VAL A 1 107 ? -18.670 -4.798 1.604 1.00 94.38 107 VAL A O 1
ATOM 876 N N . SER A 1 108 ? -18.804 -4.022 3.715 1.00 95.44 108 SER A N 1
ATOM 877 C CA . SER A 1 108 ? -19.735 -2.928 3.401 1.00 95.44 108 SER A CA 1
ATOM 878 C C . SER A 1 108 ? -19.050 -1.699 2.801 1.00 95.44 108 SER A C 1
ATOM 880 O O . SER A 1 108 ? -19.746 -0.799 2.336 1.00 95.44 108 SER A O 1
ATOM 882 N N . LYS A 1 109 ? -17.710 -1.659 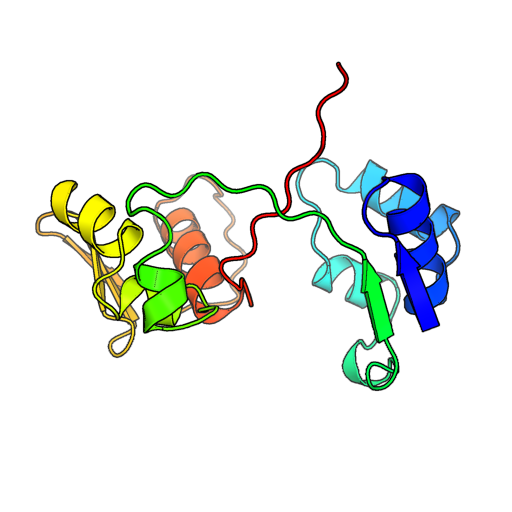2.795 1.00 96.06 109 LYS A N 1
ATOM 883 C CA . LYS A 1 109 ? -16.889 -0.512 2.377 1.00 96.06 109 LYS A CA 1
ATOM 884 C C . LYS A 1 109 ? -17.208 0.753 3.172 1.00 96.06 109 LYS A C 1
ATOM 886 O O . LYS A 1 109 ? -17.338 1.835 2.605 1.00 96.06 109 LYS A O 1
ATOM 891 N N . THR A 1 110 ? -17.312 0.626 4.491 1.00 97.00 110 THR A N 1
ATOM 892 C CA . THR A 1 110 ? -17.575 1.768 5.375 1.00 97.00 110 THR A CA 1
ATOM 893 C C . THR A 1 110 ? -16.481 1.959 6.410 1.00 97.00 110 THR A C 1
ATOM 895 O O . THR A 1 110 ? -15.944 0.992 6.950 1.00 97.00 110 THR A O 1
ATOM 898 N N . MET A 1 111 ? -16.195 3.218 6.725 1.00 97.12 111 MET A N 1
ATOM 899 C CA . MET A 1 111 ? -15.335 3.627 7.829 1.00 97.12 111 MET A CA 1
ATOM 900 C C . MET A 1 111 ? -16.176 4.373 8.856 1.00 97.12 111 MET A C 1
ATOM 902 O O . MET A 1 111 ? -16.948 5.260 8.504 1.00 97.12 111 MET A O 1
ATOM 906 N N . LYS A 1 112 ? -16.008 4.049 10.129 1.00 97.31 112 LYS A N 1
ATOM 907 C CA . LYS A 1 112 ? -16.635 4.756 11.238 1.00 97.31 112 LYS A CA 1
ATOM 908 C C . LYS A 1 112 ? -15.584 5.556 11.994 1.00 97.31 112 LYS A C 1
ATOM 910 O O . LYS A 1 112 ? -14.512 5.027 12.273 1.00 97.31 112 LYS A O 1
ATOM 915 N N . LEU A 1 113 ? -15.912 6.800 12.331 1.00 95.19 113 LEU A N 1
ATOM 916 C CA . LEU A 1 113 ? -15.113 7.685 13.179 1.00 95.19 113 LEU A CA 1
ATOM 917 C C . LEU A 1 113 ? -16.013 8.193 14.310 1.00 95.19 113 LEU A C 1
ATOM 919 O O . LEU A 1 113 ? -16.878 9.047 14.109 1.00 95.19 113 LEU A O 1
ATOM 923 N N . GLY A 1 114 ? -15.865 7.618 15.502 1.00 91.50 114 GLY A N 1
ATOM 924 C CA . GLY A 1 114 ? -16.782 7.879 16.611 1.00 91.50 114 GLY A CA 1
ATOM 925 C C . GLY A 1 114 ? -18.208 7.428 16.278 1.00 91.50 114 GLY A C 1
ATOM 926 O O . GLY A 1 114 ? -18.487 6.231 16.221 1.00 91.50 114 GLY A O 1
ATOM 927 N N . THR A 1 115 ? -19.126 8.377 16.084 1.00 92.19 115 THR A N 1
ATOM 928 C CA . THR A 1 115 ? -20.527 8.108 15.707 1.00 92.19 115 THR A CA 1
ATOM 929 C C . THR A 1 115 ? -20.805 8.276 14.216 1.00 92.19 115 THR A C 1
ATOM 931 O O . THR A 1 115 ? -21.881 7.898 13.759 1.00 92.19 115 THR A O 1
ATOM 934 N N . GLU A 1 116 ? -19.877 8.869 13.469 1.00 96.12 116 GLU A N 1
ATOM 935 C CA . GLU A 1 116 ? -20.049 9.144 12.045 1.00 96.12 116 GLU A CA 1
ATOM 936 C C . GLU A 1 116 ? -19.644 7.930 11.215 1.00 96.12 116 GLU A C 1
ATOM 938 O O . GLU A 1 116 ? -18.708 7.210 11.566 1.00 96.12 116 GLU A O 1
ATOM 943 N N . VAL A 1 117 ? -20.359 7.701 10.114 1.00 96.88 117 VAL A N 1
ATOM 944 C CA . VAL A 1 117 ? -20.101 6.606 9.177 1.00 96.88 117 VAL A CA 1
ATOM 945 C C . VAL A 1 117 ? -19.908 7.196 7.789 1.00 96.88 117 VAL A C 1
ATOM 947 O O . VAL A 1 117 ? -20.747 7.955 7.307 1.00 96.88 117 VAL A O 1
ATOM 950 N N . PHE A 1 118 ? -18.811 6.811 7.153 1.00 96.31 118 PHE A N 1
ATOM 951 C CA . PHE A 1 118 ? -18.391 7.259 5.837 1.00 96.31 118 PHE A CA 1
ATOM 952 C C . PHE A 1 118 ? -18.374 6.086 4.862 1.00 96.31 118 PHE A C 1
ATOM 954 O O . PHE A 1 118 ? -17.926 4.989 5.203 1.00 96.31 118 PHE A O 1
ATOM 961 N N . ASP A 1 119 ? -18.838 6.333 3.641 1.00 95.00 119 ASP A N 1
ATOM 962 C CA . ASP A 1 119 ? -18.643 5.438 2.503 1.00 95.00 119 ASP A CA 1
ATOM 963 C C . ASP A 1 119 ? -17.201 5.592 2.004 1.00 95.00 119 ASP A C 1
ATOM 965 O O . ASP A 1 119 ? -16.790 6.681 1.609 1.00 95.00 119 ASP A O 1
ATOM 969 N N . VAL A 1 120 ? -16.432 4.505 2.053 1.00 94.12 120 VAL A N 1
ATOM 970 C CA . VAL A 1 120 ? -15.054 4.431 1.546 1.00 94.12 120 VAL A CA 1
ATOM 971 C C . VAL A 1 120 ? -14.974 3.546 0.302 1.00 94.12 120 VAL A C 1
ATOM 973 O O . VAL A 1 120 ? -13.953 2.913 0.035 1.00 94.12 120 VAL A O 1
ATOM 976 N N . SER A 1 121 ? -16.049 3.467 -0.481 1.00 90.50 121 SER A N 1
ATOM 977 C CA . SER A 1 121 ? -15.985 2.923 -1.832 1.00 90.50 121 SER A CA 1
ATOM 978 C C . SER A 1 121 ? -15.154 3.845 -2.725 1.00 90.50 121 SER A C 1
ATOM 980 O O . SER A 1 121 ? -15.462 5.020 -2.904 1.00 90.50 121 SER A O 1
ATOM 982 N N . TYR A 1 122 ? -14.058 3.312 -3.272 1.00 85.69 122 TYR A N 1
ATOM 983 C CA . TYR A 1 122 ? -13.171 4.105 -4.119 1.00 85.69 122 TYR A CA 1
ATOM 984 C C . TYR A 1 122 ? -13.873 4.515 -5.414 1.00 85.69 122 TYR A C 1
ATOM 986 O O . TYR A 1 122 ? -14.415 3.663 -6.130 1.00 85.69 122 TYR A O 1
ATOM 994 N N . LYS A 1 123 ? -13.823 5.814 -5.720 1.00 83.06 123 LYS A N 1
ATOM 995 C CA . LYS A 1 123 ? -14.310 6.397 -6.968 1.00 83.06 123 LYS A CA 1
ATOM 996 C C . LYS A 1 123 ? -13.157 7.151 -7.616 1.00 83.06 123 LYS A C 1
ATOM 998 O O . LYS A 1 123 ? -12.529 8.008 -7.003 1.00 83.06 123 LYS A O 1
ATOM 1003 N N . ARG A 1 124 ? -12.873 6.833 -8.879 1.00 76.44 124 ARG A N 1
ATOM 1004 C CA . ARG A 1 124 ? -11.863 7.558 -9.655 1.00 76.44 124 ARG A CA 1
ATOM 1005 C C . ARG A 1 124 ? -12.453 8.896 -10.105 1.00 76.44 124 ARG A C 1
ATOM 1007 O O . ARG A 1 124 ? -12.957 9.010 -11.219 1.00 76.44 124 ARG A O 1
ATOM 1014 N N . GLU A 1 125 ? -12.447 9.869 -9.201 1.00 74.75 125 GLU A N 1
ATOM 1015 C CA . GLU A 1 125 ? -12.960 11.224 -9.407 1.00 74.75 125 GLU A CA 1
ATOM 1016 C C . GLU A 1 125 ? -11.835 12.258 -9.281 1.00 74.75 125 GLU A C 1
ATOM 1018 O O . GLU A 1 125 ? -10.897 12.084 -8.507 1.00 74.75 125 GLU A O 1
ATOM 1023 N N . ASN A 1 126 ? -11.934 13.338 -10.062 1.00 68.38 126 ASN A N 1
ATOM 1024 C CA . ASN A 1 126 ? -11.001 14.460 -10.002 1.00 68.38 126 ASN A CA 1
ATOM 1025 C C . ASN A 1 126 ? -11.566 15.523 -9.058 1.00 68.38 126 ASN A C 1
ATOM 1027 O O . ASN A 1 126 ? -12.425 16.315 -9.456 1.00 68.38 126 ASN A O 1
ATOM 1031 N N . PHE A 1 127 ? -11.084 15.547 -7.820 1.00 71.94 127 PHE A N 1
ATOM 1032 C CA . PHE A 1 127 ? -11.495 16.549 -6.844 1.00 71.94 127 PHE A CA 1
ATOM 1033 C C . PHE A 1 127 ? -10.810 17.888 -7.132 1.00 71.94 127 PHE A C 1
ATOM 1035 O O . PHE A 1 127 ? -9.592 17.973 -7.27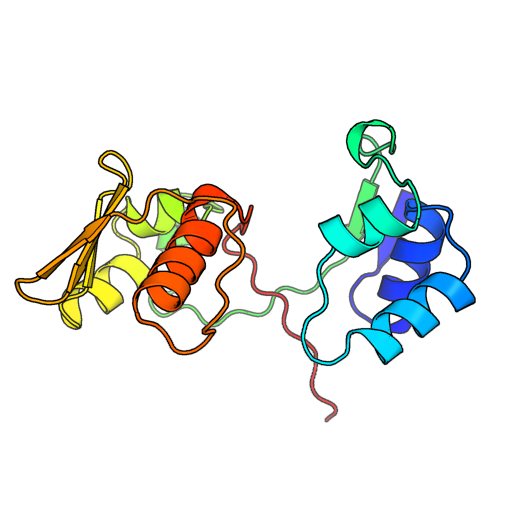1 1.00 71.94 127 PHE A O 1
ATOM 1042 N N . ILE A 1 128 ? -11.613 18.951 -7.240 1.00 71.75 128 ILE A N 1
ATOM 1043 C CA . ILE A 1 128 ? -11.114 20.316 -7.475 1.00 71.75 128 ILE A CA 1
ATOM 1044 C C . ILE A 1 128 ? -10.465 20.871 -6.198 1.00 71.75 128 ILE A C 1
ATOM 1046 O O . ILE A 1 128 ? -9.463 21.579 -6.270 1.00 71.75 128 ILE A O 1
ATOM 1050 N N . ASP A 1 129 ? -11.030 20.539 -5.034 1.00 79.81 129 ASP A N 1
ATOM 1051 C CA . ASP A 1 129 ? -10.527 20.938 -3.721 1.00 79.81 129 ASP A CA 1
ATOM 1052 C C . ASP A 1 129 ? -9.862 19.750 -3.015 1.00 79.81 129 ASP A C 1
ATOM 1054 O O . ASP A 1 129 ? -10.540 18.838 -2.526 1.00 79.81 129 ASP A O 1
ATOM 1058 N N . ARG A 1 130 ? -8.526 19.787 -2.943 1.00 74.31 130 ARG A N 1
ATOM 1059 C CA . ARG A 1 130 ? -7.723 18.721 -2.330 1.00 74.31 130 ARG A CA 1
ATOM 1060 C C . ARG A 1 130 ? -7.805 18.675 -0.803 1.00 74.31 130 ARG A C 1
ATOM 1062 O O . ARG A 1 130 ? -7.441 17.663 -0.211 1.00 74.31 130 ARG A O 1
ATOM 1069 N N . ASP A 1 131 ? -8.297 19.734 -0.161 1.00 81.88 131 ASP A N 1
ATOM 1070 C CA . ASP A 1 131 ? -8.462 19.784 1.295 1.00 81.88 131 ASP A CA 1
ATOM 1071 C C . ASP A 1 131 ? -9.866 19.383 1.757 1.00 81.88 131 ASP A C 1
ATOM 1073 O O . ASP A 1 131 ? -10.106 19.237 2.969 1.00 81.88 131 ASP A O 1
ATOM 1077 N N . SER A 1 132 ? -10.775 19.164 0.804 1.00 88.88 132 SER A N 1
ATOM 1078 C CA . SER A 1 132 ? -12.142 18.743 1.069 1.00 88.88 132 SER A CA 1
ATOM 1079 C C . SER A 1 132 ? -12.194 17.416 1.834 1.00 88.88 132 SER A C 1
ATOM 1081 O O . SER A 1 132 ? -11.325 16.545 1.730 1.00 88.88 132 SER A O 1
ATOM 1083 N N . LEU A 1 133 ? -13.245 17.256 2.641 1.00 89.25 133 LEU A N 1
ATOM 1084 C CA . LEU A 1 133 ? -13.496 16.001 3.346 1.00 89.25 133 LEU A CA 1
ATOM 1085 C C . LEU A 1 133 ? -13.719 14.844 2.361 1.00 89.25 133 LEU A C 1
ATOM 1087 O O . LEU A 1 133 ? -13.263 13.735 2.623 1.00 89.25 133 LEU A O 1
ATOM 1091 N N . GLU A 1 134 ? -14.380 15.105 1.232 1.00 88.94 134 GLU A N 1
ATOM 1092 C CA . GLU A 1 134 ? -14.623 14.100 0.194 1.00 88.94 134 GLU A CA 1
ATOM 1093 C C . GLU A 1 134 ? -13.316 13.577 -0.401 1.00 88.94 134 GLU A C 1
ATOM 1095 O O . GLU A 1 134 ? -13.145 12.362 -0.466 1.00 88.94 134 GLU A O 1
ATOM 1100 N N . GLU A 1 135 ? -12.359 14.452 -0.726 1.00 88.62 135 GLU A N 1
ATOM 1101 C CA . GLU A 1 135 ? -11.050 14.008 -1.219 1.00 88.62 135 GLU A CA 1
ATOM 1102 C C . GLU A 1 135 ? -10.284 13.213 -0.153 1.00 88.62 135 GLU A C 1
ATOM 1104 O O . GLU A 1 135 ? -9.682 12.180 -0.441 1.00 88.62 135 GLU A O 1
ATOM 1109 N N . LYS A 1 136 ? -10.346 13.631 1.118 1.00 90.06 136 LYS A N 1
ATOM 1110 C CA . LYS A 1 136 ? -9.717 12.885 2.224 1.00 90.06 136 LYS A CA 1
ATOM 1111 C C . LYS A 1 136 ? -10.308 11.483 2.377 1.00 90.06 136 LYS A C 1
ATOM 1113 O O . LYS A 1 136 ? -9.561 10.520 2.554 1.00 90.06 136 LYS A O 1
ATOM 1118 N N . ILE A 1 137 ? -11.630 11.349 2.279 1.00 92.38 137 ILE A N 1
ATOM 1119 C CA . ILE A 1 137 ? -12.316 10.049 2.300 1.00 92.38 137 ILE A CA 1
ATOM 1120 C C . ILE A 1 137 ? -11.939 9.231 1.063 1.00 92.38 137 ILE A C 1
ATOM 1122 O O . ILE A 1 137 ? -11.629 8.044 1.187 1.00 92.38 137 ILE A O 1
ATOM 1126 N N . ASN A 1 138 ? -11.906 9.853 -0.115 1.00 90.62 138 ASN A N 1
ATOM 1127 C CA . ASN A 1 138 ? -11.526 9.187 -1.353 1.00 90.62 138 ASN A CA 1
ATOM 1128 C C . ASN A 1 138 ? -10.067 8.705 -1.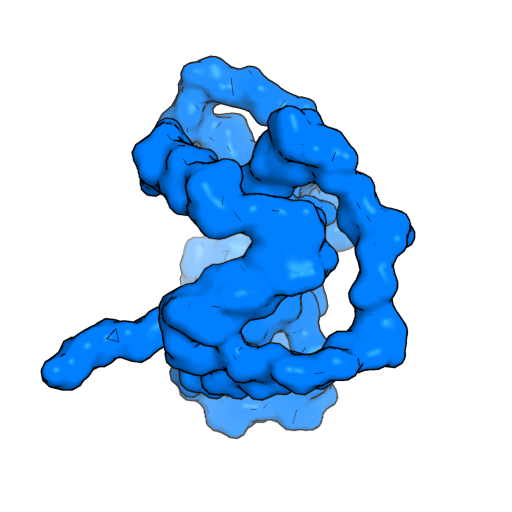326 1.00 90.62 138 ASN A C 1
ATOM 1130 O O . ASN A 1 138 ? -9.775 7.616 -1.809 1.00 90.62 138 ASN A O 1
ATOM 1134 N N . SER A 1 139 ? -9.164 9.447 -0.682 1.00 87.38 139 SER A N 1
ATOM 1135 C CA . SER A 1 139 ? -7.777 9.035 -0.447 1.00 87.38 139 SER A CA 1
ATOM 1136 C C . SER A 1 139 ? -7.692 7.776 0.427 1.00 87.38 139 SER A C 1
ATOM 1138 O O . SER A 1 139 ? -6.969 6.831 0.097 1.00 87.38 139 SER A O 1
ATOM 1140 N N . VAL A 1 140 ? -8.495 7.696 1.497 1.00 91.81 140 VAL A N 1
ATOM 1141 C CA . VAL A 1 140 ? -8.619 6.473 2.314 1.00 91.81 140 VAL A CA 1
ATOM 1142 C C . VAL A 1 140 ? -9.190 5.319 1.483 1.00 91.81 140 VAL A C 1
ATOM 1144 O O . VAL A 1 140 ? -8.671 4.204 1.530 1.00 91.81 140 VAL A O 1
ATOM 1147 N N . ALA A 1 141 ? -10.224 5.577 0.683 1.00 92.06 141 ALA A N 1
ATOM 1148 C CA . ALA A 1 141 ? -10.840 4.581 -0.187 1.00 92.06 141 ALA A CA 1
ATOM 1149 C C . ALA A 1 141 ? -9.856 4.038 -1.238 1.00 92.06 141 ALA A C 1
ATOM 1151 O O . ALA A 1 141 ? -9.743 2.823 -1.419 1.00 92.06 141 ALA A O 1
ATOM 1152 N N . HIS A 1 142 ? -9.097 4.929 -1.878 1.00 87.75 142 HIS A N 1
ATOM 1153 C CA . HIS A 1 142 ? -8.016 4.600 -2.801 1.00 87.75 142 HIS A CA 1
ATOM 1154 C C . HIS A 1 142 ? -7.002 3.680 -2.123 1.00 87.75 142 HIS A C 1
ATOM 1156 O O . HIS A 1 142 ? -6.661 2.628 -2.659 1.00 87.75 142 HIS A O 1
ATOM 1162 N N . LYS A 1 143 ? -6.602 4.010 -0.889 1.00 87.56 143 LYS A N 1
ATOM 1163 C CA . LYS A 1 143 ? -5.656 3.205 -0.113 1.00 87.56 143 LYS A CA 1
ATOM 1164 C C . LYS A 1 143 ? -6.140 1.783 0.179 1.00 87.56 143 LYS A C 1
ATOM 1166 O O . LYS A 1 143 ? -5.334 0.862 0.245 1.00 87.56 143 LYS A O 1
ATOM 1171 N N . LEU A 1 144 ? -7.442 1.609 0.389 1.00 89.00 144 LEU A N 1
ATOM 1172 C CA . LEU A 1 144 ? -8.041 0.325 0.758 1.00 89.00 144 LEU A CA 1
ATOM 1173 C C . LEU A 1 144 ? -8.364 -0.566 -0.443 1.00 89.00 144 LEU A C 1
ATOM 1175 O O . LEU A 1 144 ? -8.279 -1.793 -0.337 1.00 89.00 144 LEU A O 1
ATOM 1179 N N . PHE A 1 145 ? -8.807 0.033 -1.550 1.00 89.19 145 PHE A N 1
ATOM 1180 C CA . PHE A 1 145 ? -9.458 -0.700 -2.640 1.00 89.19 145 PHE A CA 1
ATOM 1181 C C . PHE A 1 145 ? -8.802 -0.539 -4.007 1.00 89.19 145 PHE A C 1
ATOM 1183 O O . PHE A 1 145 ? -9.123 -1.328 -4.896 1.00 89.19 145 PHE A O 1
ATOM 1190 N N . TYR A 1 146 ? -7.918 0.441 -4.180 1.00 85.06 146 TYR A N 1
ATOM 1191 C CA . TYR A 1 146 ? -7.155 0.620 -5.413 1.00 85.06 146 TYR A CA 1
ATOM 1192 C C . TYR A 1 146 ? -5.690 0.238 -5.221 1.00 85.06 146 TYR A C 1
ATOM 1194 O O . TYR A 1 146 ? -5.137 -0.538 -5.998 1.00 85.06 146 TYR A O 1
ATOM 1202 N N . ASP A 1 147 ? -5.084 0.732 -4.142 1.00 81.31 147 ASP A N 1
ATOM 1203 C CA . ASP A 1 147 ? -3.706 0.420 -3.799 1.00 81.31 147 ASP A CA 1
ATOM 1204 C C . ASP A 1 147 ? -3.573 -1.070 -3.436 1.00 81.31 147 ASP A C 1
ATOM 1206 O O . ASP A 1 147 ? -4.379 -1.639 -2.695 1.00 81.31 147 ASP A O 1
ATOM 1210 N N . SER A 1 148 ? -2.537 -1.716 -3.965 1.00 68.94 148 SER A N 1
ATOM 1211 C CA . SER A 1 148 ? -2.224 -3.126 -3.698 1.00 68.94 148 SER A CA 1
ATOM 1212 C C . SER A 1 148 ? -1.132 -3.243 -2.643 1.00 68.94 148 SER A C 1
ATOM 1214 O O . SER A 1 148 ? -0.217 -4.062 -2.752 1.00 68.94 148 SER A O 1
ATOM 1216 N N . GLN A 1 149 ? -1.218 -2.407 -1.604 1.00 66.50 149 GLN A N 1
ATOM 1217 C CA . GLN A 1 149 ? -0.288 -2.477 -0.492 1.00 66.50 149 GLN A CA 1
ATOM 1218 C C . GLN A 1 149 ? -0.453 -3.795 0.257 1.00 66.50 149 GLN A C 1
ATOM 1220 O O . GLN A 1 149 ? -1.377 -4.012 1.047 1.00 66.50 149 GLN A O 1
ATOM 1225 N N . ILE A 1 150 ? 0.524 -4.666 0.041 1.00 62.19 150 ILE A N 1
ATOM 1226 C CA . ILE A 1 150 ? 0.936 -5.639 1.039 1.00 62.19 150 ILE A CA 1
ATOM 1227 C C . ILE A 1 150 ? 1.392 -4.822 2.262 1.00 62.19 150 ILE A C 1
ATOM 1229 O O . ILE A 1 150 ? 1.874 -3.697 2.108 1.00 62.19 150 ILE A O 1
ATOM 1233 N N . SER A 1 151 ? 1.256 -5.352 3.481 1.00 50.97 151 SER A N 1
ATOM 1234 C CA . SER A 1 151 ? 1.990 -4.858 4.661 1.00 50.97 151 SER A CA 1
ATOM 1235 C C . SER A 1 151 ? 3.501 -5.053 4.479 1.00 50.97 151 SER A C 1
ATOM 1237 O O . SER A 1 151 ? 4.164 -5.821 5.172 1.00 50.97 151 SER A O 1
ATOM 1239 N N . SER A 1 152 ? 4.037 -4.377 3.479 1.00 40.72 152 SER A N 1
ATOM 1240 C CA . SER A 1 152 ? 5.424 -4.279 3.087 1.00 40.72 152 SER A CA 1
ATOM 1241 C C . SER A 1 152 ? 5.698 -2.791 3.001 1.00 40.72 152 SER A C 1
ATOM 1243 O O . SER A 1 152 ? 5.305 -2.121 2.046 1.00 40.72 152 SER A O 1
ATOM 1245 N N . PHE A 1 153 ? 6.302 -2.265 4.055 1.00 43.91 153 PHE A N 1
ATOM 1246 C CA . PHE A 1 153 ? 6.674 -0.868 4.135 1.00 43.91 153 PHE A CA 1
ATOM 1247 C C . PHE A 1 153 ? 8.106 -0.752 3.618 1.00 43.91 153 PHE A C 1
ATOM 1249 O O . PHE A 1 153 ? 9.033 -1.323 4.184 1.00 43.91 153 PHE A O 1
ATOM 1256 N N . PHE A 1 154 ? 8.312 -0.050 2.511 1.00 37.03 154 PHE A N 1
ATOM 1257 C CA . PHE A 1 154 ? 9.665 0.232 2.044 1.00 37.03 154 PHE A CA 1
ATOM 1258 C C . PHE A 1 154 ? 10.296 1.268 2.981 1.00 37.03 154 PHE A C 1
ATOM 1260 O O . PHE A 1 154 ? 9.789 2.382 3.100 1.00 37.03 154 PHE A O 1
ATOM 1267 N N . SER A 1 155 ? 11.388 0.917 3.663 1.00 36.56 155 SER A N 1
ATOM 1268 C CA . SER A 1 155 ? 12.228 1.919 4.321 1.00 36.56 155 SER A CA 1
ATOM 1269 C C . SER A 1 155 ? 13.203 2.478 3.291 1.00 36.56 155 SER A C 1
ATOM 1271 O O . SER A 1 155 ? 13.938 1.702 2.679 1.00 36.56 155 SER A O 1
ATOM 1273 N N . MET A 1 156 ? 13.270 3.798 3.137 1.00 35.31 156 MET A N 1
ATOM 1274 C CA . MET A 1 156 ? 14.479 4.415 2.594 1.00 35.31 156 MET A CA 1
ATOM 1275 C C . MET A 1 156 ? 15.511 4.470 3.721 1.00 35.31 156 MET A C 1
ATOM 1277 O O . MET A 1 156 ? 15.208 4.980 4.801 1.00 35.31 156 MET A O 1
ATOM 1281 N N . GLU A 1 157 ? 16.706 3.916 3.499 1.00 38.47 157 GLU A N 1
ATOM 1282 C CA . GLU A 1 157 ? 17.848 4.216 4.364 1.00 38.47 157 GLU A CA 1
ATOM 1283 C C . GLU A 1 157 ? 18.100 5.725 4.279 1.00 38.47 157 GLU A C 1
ATOM 1285 O O . GLU A 1 157 ? 18.499 6.242 3.239 1.00 38.47 157 GLU A O 1
ATOM 1290 N N . GLY A 1 158 ? 17.802 6.444 5.362 1.00 35.28 158 GLY A N 1
ATOM 1291 C CA . GLY A 1 158 ? 18.359 7.771 5.576 1.00 35.28 158 GLY A CA 1
ATOM 1292 C C . GLY A 1 158 ? 19.849 7.618 5.858 1.00 35.28 158 GLY A C 1
ATOM 1293 O O . GLY A 1 158 ? 20.226 6.778 6.680 1.00 35.28 158 GLY A O 1
ATOM 1294 N N . ASP A 1 159 ? 20.662 8.401 5.149 1.00 40.81 159 ASP A N 1
ATOM 1295 C CA . ASP A 1 159 ? 22.109 8.498 5.333 1.00 40.81 159 ASP A CA 1
ATOM 1296 C C . ASP A 1 159 ? 22.483 8.520 6.825 1.00 40.81 159 ASP A C 1
ATOM 1298 O O . ASP A 1 159 ? 21.914 9.277 7.619 1.00 40.81 159 ASP A O 1
ATOM 1302 N N . LYS A 1 160 ? 23.440 7.665 7.196 1.00 34.47 160 LYS A N 1
ATOM 1303 C CA . LYS A 1 160 ? 24.163 7.782 8.466 1.00 34.47 160 LYS A CA 1
ATOM 1304 C C . LYS A 1 160 ? 25.113 8.970 8.439 1.00 34.47 160 LYS A C 1
ATOM 1306 O O . LYS A 1 160 ? 25.774 9.161 7.396 1.00 34.47 160 LYS A O 1
#

Organism: NCBI:txid2496557

Radius of gyration: 18.63 Å; chains: 1; bounding box: 45×37×44 Å